Protein AF-A0A450VV17-F1 (afdb_monomer)

Sequence (158 aa):
FLKRAMFRQQNTSMAIGKQFHSVALGYGPKQAHKLACHRRQTKNSARITPKRWNFIEQLLGEDWSPEQISLWLEEQNRPAVSHEWIYQYILRDKRHGGNLHTHLRCQKKRKKRYGAHERRGQLPNSVSIEERPAIVACHERLGDWELDTIIGSRPLSR

Structure (mmCIF, N/CA/C/O backbone):
data_AF-A0A450VV17-F1
#
_entry.id   AF-A0A450VV17-F1
#
loop_
_atom_site.group_PDB
_atom_site.id
_atom_site.type_symbol
_atom_site.label_atom_id
_atom_site.label_alt_id
_atom_site.label_comp_id
_atom_site.label_asym_id
_atom_site.label_entity_id
_atom_site.label_seq_id
_atom_site.pdbx_PDB_ins_code
_atom_site.Cartn_x
_atom_site.Cartn_y
_atom_site.Cartn_z
_atom_site.occupancy
_atom_site.B_iso_or_equiv
_atom_site.auth_seq_id
_atom_site.auth_comp_id
_atom_site.auth_asym_id
_atom_site.auth_atom_id
_atom_site.pdbx_PDB_model_num
ATOM 1 N N . PHE A 1 1 ? 45.626 14.841 45.784 1.00 33.41 1 PHE A N 1
ATOM 2 C CA . PHE A 1 1 ? 45.394 13.774 46.781 1.00 33.41 1 PHE A CA 1
ATOM 3 C C . PHE A 1 1 ? 44.040 13.132 46.470 1.00 33.41 1 PHE A C 1
ATOM 5 O O . PHE A 1 1 ? 43.044 13.823 46.572 1.00 33.41 1 PHE A O 1
ATOM 12 N N . LEU A 1 2 ? 44.036 12.035 45.695 1.00 34.59 2 LEU A N 1
ATOM 13 C CA . LEU A 1 2 ? 43.635 10.666 46.103 1.00 34.59 2 LEU A CA 1
ATOM 14 C C . LEU A 1 2 ? 42.116 10.527 46.355 1.00 34.59 2 LEU A C 1
ATOM 16 O O . LEU A 1 2 ? 41.573 11.274 47.143 1.00 34.59 2 LEU A O 1
ATOM 20 N N . LYS A 1 3 ? 41.361 9.564 45.822 1.00 35.00 3 LYS A N 1
ATOM 21 C CA . LYS A 1 3 ? 41.581 8.485 44.851 1.00 35.00 3 LYS A CA 1
ATOM 22 C C .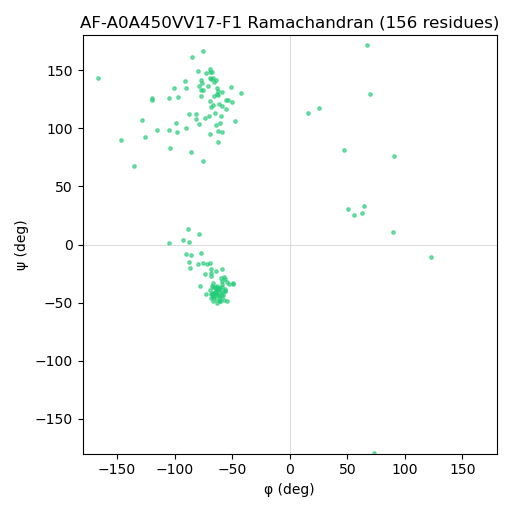 LYS A 1 3 ? 40.182 7.976 44.462 1.00 35.00 3 LYS A C 1
ATOM 24 O O . LYS A 1 3 ? 39.293 7.885 45.301 1.00 35.00 3 LYS A O 1
ATOM 29 N N . ARG A 1 4 ? 40.025 7.611 43.193 1.00 39.72 4 ARG A N 1
ATOM 30 C CA . ARG A 1 4 ? 38.878 6.900 42.617 1.00 39.72 4 ARG A CA 1
ATOM 31 C C . ARG A 1 4 ? 38.808 5.478 43.212 1.00 39.72 4 ARG A C 1
ATOM 33 O O . ARG A 1 4 ? 39.806 4.767 43.143 1.00 39.72 4 ARG A O 1
ATOM 40 N N . ALA A 1 5 ? 37.660 5.062 43.750 1.00 41.75 5 ALA A N 1
ATOM 41 C CA . ALA A 1 5 ? 37.342 3.677 44.132 1.00 41.75 5 ALA A CA 1
ATOM 42 C C . ALA A 1 5 ? 35.993 3.334 43.468 1.00 41.75 5 ALA A C 1
ATOM 44 O O . ALA A 1 5 ? 35.011 4.021 43.704 1.00 41.75 5 ALA A O 1
ATOM 45 N N . MET A 1 6 ? 35.918 2.501 42.425 1.00 37.69 6 MET A N 1
ATOM 46 C CA . MET A 1 6 ? 35.972 1.031 42.449 1.00 37.69 6 MET A CA 1
ATOM 47 C C . MET A 1 6 ? 35.066 0.421 43.524 1.00 37.69 6 MET A C 1
ATOM 49 O O . MET A 1 6 ? 35.552 -0.014 44.563 1.00 37.69 6 MET A O 1
ATOM 53 N N . PHE A 1 7 ? 33.767 0.305 43.227 1.00 38.19 7 PHE A N 1
ATOM 54 C CA . P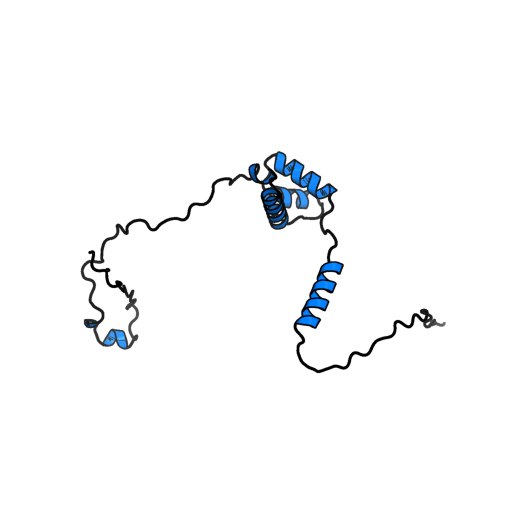HE A 1 7 ? 32.975 -0.785 43.786 1.00 38.19 7 PHE A CA 1
ATOM 55 C C . PHE A 1 7 ? 32.389 -1.656 42.678 1.00 38.19 7 PHE A C 1
ATOM 57 O O . PHE A 1 7 ? 31.767 -1.207 41.717 1.00 38.19 7 PHE A O 1
ATOM 64 N N . ARG A 1 8 ? 32.736 -2.924 42.830 1.00 33.75 8 ARG A N 1
ATOM 65 C CA . ARG A 1 8 ? 32.591 -4.065 41.950 1.00 33.75 8 ARG A CA 1
ATOM 66 C C . ARG A 1 8 ? 31.246 -4.724 42.261 1.00 33.75 8 ARG A C 1
ATOM 68 O O . ARG A 1 8 ? 30.920 -4.919 43.421 1.00 33.75 8 ARG A O 1
ATOM 75 N N . GLN A 1 9 ? 30.524 -5.054 41.193 1.00 39.44 9 GLN A N 1
ATOM 76 C CA . GLN A 1 9 ? 29.578 -6.163 41.024 1.00 39.44 9 GLN A CA 1
ATOM 77 C C . GLN A 1 9 ? 28.892 -6.731 42.278 1.00 39.44 9 GLN A C 1
ATOM 79 O O . GLN A 1 9 ? 29.539 -7.432 43.045 1.00 39.44 9 GLN A O 1
ATOM 84 N N . GLN A 1 10 ? 27.560 -6.616 42.337 1.00 38.78 10 GLN A N 1
ATOM 85 C CA . GLN A 1 10 ? 26.672 -7.703 42.775 1.00 38.78 10 GLN A CA 1
ATOM 86 C C . GLN A 1 10 ? 25.348 -7.620 41.996 1.00 38.78 10 GLN A C 1
ATOM 88 O O . GLN A 1 10 ? 24.413 -6.959 42.427 1.00 38.78 10 GLN A O 1
ATOM 93 N N . ASN A 1 11 ? 25.271 -8.288 40.839 1.00 36.62 11 ASN A N 1
ATOM 94 C CA . ASN A 1 11 ? 23.988 -8.616 40.211 1.00 36.62 11 ASN A CA 1
ATOM 95 C C . ASN A 1 11 ? 23.716 -10.105 40.438 1.00 36.62 11 ASN A C 1
ATOM 97 O O . ASN A 1 11 ? 24.299 -10.970 39.787 1.00 36.62 11 ASN A O 1
ATOM 101 N N . THR A 1 12 ? 22.900 -10.338 41.464 1.00 43.69 12 THR A N 1
ATOM 102 C CA . THR A 1 12 ? 21.876 -11.381 41.607 1.00 43.69 12 THR A CA 1
ATOM 103 C C . THR A 1 12 ? 21.930 -12.558 40.627 1.00 43.69 12 THR A C 1
ATOM 105 O O . THR A 1 12 ? 21.624 -12.471 39.438 1.00 43.69 12 THR A O 1
ATOM 108 N N . SER A 1 13 ? 22.237 -13.720 41.196 1.00 36.78 13 SER A N 1
ATOM 109 C CA . SER A 1 13 ? 22.074 -15.038 40.605 1.00 36.78 13 SER A CA 1
ATOM 110 C C . SER A 1 13 ? 20.604 -15.323 40.270 1.00 36.78 13 SER A C 1
ATOM 112 O O . SER A 1 13 ? 19.815 -15.673 41.145 1.00 36.78 13 SER A O 1
ATOM 114 N N . MET A 1 14 ? 20.244 -15.264 38.992 1.00 33.50 14 MET A N 1
ATOM 115 C CA . MET A 1 14 ? 19.187 -16.110 38.439 1.00 33.50 14 MET A CA 1
ATOM 116 C C . MET A 1 14 ? 19.828 -17.030 37.409 1.00 33.50 14 MET A C 1
ATOM 118 O O . MET A 1 14 ? 20.107 -16.652 36.271 1.00 33.50 14 MET A O 1
ATOM 122 N N . ALA A 1 15 ? 20.102 -18.252 37.857 1.00 41.47 15 ALA A N 1
ATOM 123 C CA . ALA A 1 15 ? 20.462 -19.372 37.014 1.00 41.47 15 ALA A CA 1
ATOM 124 C C . ALA A 1 15 ? 19.289 -19.691 36.072 1.00 41.47 15 ALA A C 1
ATOM 126 O O . ALA A 1 15 ? 18.430 -20.513 36.373 1.00 41.47 15 ALA A O 1
ATOM 127 N N . ILE A 1 16 ? 19.247 -19.040 34.910 1.00 41.59 16 ILE A N 1
ATOM 128 C CA . ILE A 1 16 ? 18.525 -19.578 33.761 1.00 41.59 16 ILE A CA 1
ATOM 129 C C . ILE A 1 16 ? 19.454 -20.634 33.182 1.00 41.59 16 ILE A C 1
ATOM 131 O O . ILE A 1 16 ? 20.479 -20.305 32.581 1.00 41.59 16 ILE A O 1
ATOM 135 N N . GLY A 1 17 ? 19.125 -21.902 33.437 1.00 35.34 17 GLY A N 1
ATOM 136 C CA . GLY A 1 17 ? 19.816 -23.050 32.871 1.00 35.34 17 GLY A CA 1
ATOM 137 C C . GLY A 1 17 ? 20.000 -22.854 31.371 1.00 35.34 17 GLY A C 1
ATOM 138 O O . GLY A 1 17 ? 19.054 -22.942 30.590 1.00 35.34 17 GLY A O 1
ATOM 139 N N . LYS A 1 18 ? 21.235 -22.555 30.964 1.00 43.75 18 LYS A N 1
ATOM 140 C CA . LYS A 1 18 ? 21.633 -22.594 29.565 1.00 43.75 18 LYS A CA 1
ATOM 141 C C . LYS A 1 18 ? 21.641 -24.064 29.177 1.00 43.75 18 LYS A C 1
ATOM 143 O O . LYS A 1 18 ? 22.613 -24.767 29.432 1.00 43.75 18 LYS A O 1
ATOM 148 N N . GLN A 1 19 ? 20.544 -24.542 28.599 1.00 43.84 19 GLN A N 1
ATOM 149 C CA . GLN A 1 19 ? 20.567 -25.793 27.854 1.00 43.84 19 GLN A CA 1
ATOM 150 C C . GLN A 1 19 ? 21.531 -25.592 26.683 1.00 43.84 19 GLN A C 1
ATOM 152 O O . GLN A 1 19 ? 21.174 -24.993 25.667 1.00 43.84 19 GLN A O 1
ATOM 157 N N . PHE A 1 20 ? 22.767 -26.055 26.855 1.00 38.06 20 PHE A N 1
ATOM 158 C CA . PHE A 1 20 ? 23.728 -26.222 25.778 1.00 38.06 20 PHE A CA 1
ATOM 159 C C . PHE A 1 20 ? 23.117 -27.188 24.760 1.00 38.06 20 PHE A C 1
ATOM 161 O O . PHE A 1 20 ? 23.148 -28.400 24.939 1.00 38.06 20 PHE A O 1
ATOM 168 N N . HIS A 1 21 ? 22.506 -26.642 23.713 1.00 47.81 21 HIS A N 1
ATOM 169 C CA . HIS A 1 21 ? 22.139 -27.426 22.547 1.00 47.81 21 HIS A CA 1
ATOM 170 C C . HIS A 1 21 ? 23.401 -27.544 21.702 1.00 47.81 21 HIS A C 1
ATOM 172 O O . HIS A 1 21 ? 23.924 -26.544 21.205 1.00 47.81 21 HIS A O 1
ATOM 178 N N . SER A 1 22 ? 23.914 -28.767 21.632 1.00 46.66 22 SER A N 1
ATOM 179 C CA . SER A 1 22 ? 25.016 -29.183 20.779 1.00 46.66 22 SER A CA 1
ATOM 180 C C . SER A 1 22 ? 24.886 -28.584 19.378 1.00 46.66 22 SER A C 1
ATOM 182 O O . SER A 1 22 ? 23.835 -28.630 18.737 1.00 46.66 22 SER A O 1
ATOM 184 N N . VAL A 1 23 ? 25.972 -27.987 18.900 1.00 51.53 23 VAL A N 1
ATOM 185 C CA . VAL A 1 23 ? 26.063 -27.502 17.526 1.00 51.53 23 VAL A CA 1
ATOM 186 C C . VAL A 1 23 ? 26.295 -28.704 16.600 1.00 51.53 23 VAL A C 1
ATOM 188 O O . VAL A 1 23 ? 27.082 -29.585 16.930 1.00 51.53 23 VAL A O 1
ATOM 191 N N . ALA A 1 24 ? 25.652 -28.659 15.426 1.00 52.88 24 ALA A N 1
ATOM 192 C CA . ALA A 1 24 ? 25.951 -29.395 14.188 1.00 52.88 24 ALA A CA 1
ATOM 193 C C . ALA A 1 24 ? 25.285 -30.769 13.948 1.00 52.88 24 ALA A C 1
ATOM 195 O O . ALA A 1 24 ? 25.944 -31.800 13.919 1.00 52.88 24 ALA A O 1
ATOM 196 N N . LEU A 1 25 ? 23.999 -30.749 13.571 1.00 58.28 25 LEU A N 1
ATOM 197 C CA . LEU A 1 25 ? 23.419 -31.720 12.626 1.00 58.28 25 LEU A CA 1
ATOM 198 C C . LEU A 1 25 ? 22.534 -30.979 11.603 1.00 58.28 25 LEU A C 1
ATOM 200 O O . LEU A 1 25 ? 21.315 -31.099 11.606 1.00 58.28 25 LEU A O 1
ATOM 204 N N . GLY A 1 26 ? 23.157 -30.165 10.745 1.00 72.56 26 GLY A N 1
ATOM 205 C CA . GLY A 1 26 ? 22.517 -29.579 9.558 1.00 72.56 26 GLY A CA 1
ATOM 206 C C . GLY A 1 26 ? 21.395 -28.551 9.796 1.00 72.56 26 GLY A C 1
ATOM 207 O O . GLY A 1 26 ? 20.936 -28.299 10.910 1.00 72.56 26 GLY A O 1
ATOM 208 N N . TYR A 1 27 ? 20.955 -27.907 8.710 1.00 81.06 27 TYR A N 1
ATOM 209 C CA . TYR A 1 27 ? 19.802 -27.004 8.729 1.00 81.06 27 TYR A CA 1
ATOM 210 C C . TYR A 1 27 ? 18.510 -27.809 8.926 1.00 81.06 27 TYR A C 1
ATOM 212 O O . TYR A 1 27 ? 18.076 -28.536 8.036 1.00 81.06 27 TYR A O 1
ATOM 220 N N . GLY A 1 28 ? 17.879 -27.659 10.092 1.00 84.44 28 GLY A N 1
ATOM 221 C CA . GLY A 1 28 ? 16.577 -28.250 10.393 1.00 84.44 28 GLY A CA 1
ATOM 222 C C . GLY A 1 28 ? 15.425 -27.306 10.022 1.00 84.44 28 GLY A C 1
ATOM 223 O O . GLY A 1 28 ? 15.102 -26.428 10.831 1.00 84.44 28 GLY A O 1
ATOM 224 N N . PRO A 1 29 ? 14.732 -27.478 8.877 1.00 87.62 29 PRO A N 1
ATOM 225 C CA . PRO A 1 29 ? 13.693 -26.544 8.426 1.00 87.62 29 PRO A CA 1
ATOM 226 C C . PRO A 1 29 ? 12.549 -26.400 9.437 1.00 87.62 29 PRO A C 1
ATOM 228 O O . PRO A 1 29 ? 12.056 -25.299 9.671 1.00 87.62 29 PRO A O 1
ATOM 231 N N . LYS A 1 30 ? 12.167 -27.492 10.114 1.00 90.25 30 LYS A N 1
ATOM 232 C CA . LYS A 1 30 ? 11.106 -27.485 11.136 1.00 90.25 30 LYS A CA 1
ATOM 233 C C . LYS A 1 30 ? 11.493 -26.664 12.372 1.00 90.25 30 LYS A C 1
ATOM 235 O O . LYS A 1 30 ? 10.668 -25.916 12.892 1.00 90.25 30 LYS A O 1
ATOM 240 N N . GLN A 1 31 ? 12.736 -26.785 12.842 1.00 89.44 31 GLN A N 1
ATOM 241 C CA . GLN A 1 31 ? 13.224 -26.049 14.012 1.00 89.44 31 GLN A CA 1
ATOM 242 C C . GLN A 1 31 ? 13.441 -24.571 13.672 1.00 89.44 31 GLN A C 1
ATOM 244 O O . GLN A 1 31 ? 12.988 -23.699 14.414 1.00 89.44 31 GLN A O 1
ATOM 249 N N . ALA A 1 32 ? 14.026 -24.287 12.505 1.00 88.38 32 ALA A N 1
ATOM 250 C CA . ALA A 1 32 ? 14.170 -22.933 11.983 1.00 88.38 32 ALA A CA 1
ATOM 251 C C . ALA A 1 32 ? 12.806 -22.237 11.827 1.00 88.38 32 ALA A C 1
ATOM 253 O O . ALA A 1 32 ? 12.655 -21.089 12.249 1.00 88.38 32 ALA A O 1
ATOM 254 N N . HIS A 1 33 ? 11.798 -22.943 11.301 1.00 92.62 33 HIS A N 1
ATOM 255 C CA . HIS A 1 33 ? 10.433 -22.434 11.173 1.00 92.62 33 HIS A CA 1
ATOM 256 C C . HIS A 1 33 ? 9.791 -22.151 12.538 1.00 92.62 33 HIS A C 1
ATOM 258 O O . HIS A 1 33 ? 9.276 -21.054 12.742 1.00 92.62 33 HIS A O 1
ATOM 264 N N . LYS A 1 34 ? 9.887 -23.074 13.507 1.00 91.19 34 LYS A N 1
ATOM 265 C CA . LYS A 1 34 ? 9.386 -22.856 14.879 1.00 91.19 34 LYS A CA 1
ATOM 266 C C . LYS A 1 34 ? 10.012 -21.619 15.529 1.00 91.19 34 LYS A C 1
ATOM 268 O O . LYS A 1 34 ? 9.291 -20.764 16.040 1.00 91.19 34 LYS A O 1
ATOM 273 N N . LEU A 1 35 ? 11.337 -21.478 15.452 1.00 89.38 35 LEU A N 1
ATOM 274 C CA . LEU A 1 35 ? 12.059 -20.313 15.976 1.00 89.38 35 LEU A CA 1
ATOM 275 C C . LEU A 1 35 ? 11.689 -19.018 15.236 1.00 89.38 35 LEU A C 1
ATOM 277 O O . LEU A 1 35 ? 11.622 -17.949 15.842 1.00 89.38 35 LEU A O 1
ATOM 281 N N . ALA A 1 36 ? 11.449 -19.079 13.924 1.00 88.25 36 ALA A N 1
ATOM 282 C CA . ALA A 1 36 ? 10.980 -17.936 13.144 1.00 88.25 36 ALA A CA 1
ATOM 283 C C . ALA A 1 36 ? 9.547 -17.522 13.524 1.00 88.25 36 ALA A C 1
ATOM 285 O O . ALA A 1 36 ? 9.291 -16.331 13.694 1.00 88.25 36 ALA A O 1
ATOM 286 N N . CYS A 1 37 ? 8.630 -18.476 13.711 1.00 89.88 37 CYS A N 1
ATOM 287 C CA . CYS A 1 37 ? 7.270 -18.205 14.178 1.00 89.88 37 CYS A CA 1
ATOM 288 C C . CYS A 1 37 ? 7.260 -17.621 15.591 1.00 89.88 37 CYS A C 1
ATOM 290 O O . CYS A 1 37 ? 6.567 -16.635 15.827 1.00 89.88 37 CYS A O 1
ATOM 292 N N . HIS A 1 38 ? 8.081 -18.153 16.499 1.00 87.31 38 HIS A N 1
ATOM 293 C CA . HIS A 1 38 ? 8.218 -17.605 17.847 1.00 87.31 38 HIS A CA 1
ATOM 294 C C . HIS A 1 38 ? 8.727 -16.153 17.818 1.00 87.31 38 HIS A C 1
ATOM 296 O O . HIS A 1 38 ? 8.094 -15.265 18.382 1.00 87.31 38 HIS A O 1
ATOM 302 N N . ARG A 1 39 ? 9.793 -15.871 17.050 1.00 84.06 39 ARG A N 1
ATOM 303 C CA . ARG A 1 39 ? 10.288 -14.496 16.827 1.00 84.06 39 ARG A CA 1
ATOM 304 C C . ARG A 1 39 ? 9.243 -13.574 16.192 1.00 84.06 39 ARG A C 1
ATOM 306 O O . ARG A 1 39 ? 9.228 -12.380 16.469 1.00 84.06 39 ARG A O 1
ATOM 313 N N . ARG A 1 40 ? 8.377 -14.098 15.319 1.00 81.00 40 ARG A N 1
ATOM 314 C CA . ARG A 1 40 ? 7.289 -13.326 14.700 1.00 81.00 40 ARG A CA 1
ATOM 315 C C . ARG A 1 40 ? 6.228 -12.933 15.727 1.00 81.00 40 ARG A C 1
ATOM 317 O O . ARG A 1 40 ? 5.776 -11.795 15.702 1.00 81.00 40 ARG A O 1
ATOM 324 N N . GLN A 1 41 ? 5.854 -13.849 16.617 1.00 76.81 41 GLN A N 1
ATOM 325 C CA . GLN A 1 41 ? 4.859 -13.597 17.662 1.00 76.81 41 GLN A CA 1
ATOM 326 C C . GLN A 1 41 ? 5.345 -12.540 18.660 1.00 76.81 41 GLN A C 1
ATOM 328 O O . GLN A 1 41 ? 4.593 -11.630 18.993 1.00 76.81 41 GLN A O 1
ATOM 333 N N . THR A 1 42 ? 6.615 -12.593 19.066 1.00 71.38 42 THR A N 1
ATOM 334 C CA . THR A 1 42 ? 7.190 -11.639 20.033 1.00 71.38 42 THR A CA 1
ATOM 335 C C . THR A 1 42 ? 7.476 -10.254 19.446 1.00 71.38 42 THR A C 1
ATOM 337 O O . THR A 1 42 ? 7.645 -9.293 20.191 1.00 71.38 42 THR A O 1
ATOM 340 N N . LYS A 1 43 ? 7.499 -10.117 18.114 1.00 67.75 43 LYS A N 1
ATOM 341 C CA . LYS A 1 43 ? 7.714 -8.838 17.413 1.00 67.75 43 LYS A CA 1
ATOM 342 C C . LYS A 1 43 ? 6.427 -8.023 17.218 1.00 67.75 43 LYS A C 1
ATOM 344 O O . LYS A 1 43 ? 6.504 -6.874 16.785 1.00 67.75 43 LYS A O 1
ATOM 349 N N . ASN A 1 44 ? 5.257 -8.590 17.517 1.00 57.25 44 ASN A N 1
ATOM 350 C CA . ASN A 1 44 ? 3.962 -7.927 17.350 1.00 57.25 44 ASN A CA 1
ATOM 351 C C . ASN A 1 44 ? 3.716 -6.878 18.447 1.00 57.25 44 ASN A C 1
ATOM 353 O O . ASN A 1 44 ? 2.869 -7.042 19.316 1.00 57.25 44 ASN A O 1
ATOM 357 N N . SER A 1 45 ? 4.438 -5.764 18.372 1.00 61.09 45 SER A N 1
ATOM 358 C CA . SER A 1 45 ? 3.962 -4.503 18.930 1.00 61.09 45 SER A CA 1
ATOM 359 C C . SER A 1 45 ? 3.343 -3.693 17.796 1.00 61.09 45 SER A C 1
ATOM 361 O O . SER A 1 45 ? 3.963 -3.502 16.743 1.00 61.09 45 SER A O 1
ATOM 363 N N . ALA A 1 46 ? 2.100 -3.249 17.984 1.00 64.69 46 ALA A N 1
ATOM 364 C CA . ALA A 1 46 ? 1.448 -2.348 17.048 1.00 64.69 46 ALA A CA 1
ATOM 365 C C . ALA A 1 46 ? 2.224 -1.022 17.029 1.00 64.69 46 ALA A C 1
ATOM 367 O O . ALA A 1 46 ? 2.102 -0.199 17.931 1.00 64.69 46 ALA A O 1
ATOM 368 N N . ARG A 1 47 ? 3.037 -0.815 15.983 1.00 73.19 47 ARG A N 1
ATOM 369 C CA . ARG A 1 47 ? 3.836 0.411 15.790 1.00 73.19 47 ARG A CA 1
ATOM 370 C C . ARG A 1 47 ? 2.989 1.685 15.711 1.00 73.19 47 ARG A C 1
ATOM 372 O O . ARG A 1 47 ? 3.515 2.776 15.907 1.00 73.19 47 ARG A O 1
ATOM 379 N N . ILE A 1 48 ? 1.703 1.555 15.396 1.00 82.81 48 ILE A N 1
ATOM 380 C CA . ILE A 1 48 ? 0.758 2.662 15.258 1.00 82.81 48 ILE A CA 1
ATOM 381 C C .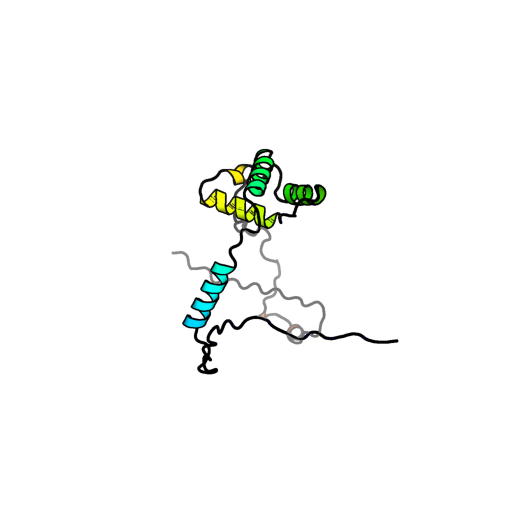 ILE A 1 48 ? -0.361 2.452 16.273 1.00 82.81 48 ILE A C 1
ATOM 383 O O . ILE A 1 48 ? -0.978 1.388 16.316 1.00 82.81 48 ILE A O 1
ATOM 387 N N . THR A 1 49 ? -0.601 3.469 17.097 1.00 87.88 49 THR A N 1
ATOM 388 C CA . THR A 1 49 ? -1.635 3.445 18.130 1.00 87.88 49 THR A CA 1
ATOM 389 C C . THR A 1 49 ? -3.038 3.546 17.513 1.00 87.88 49 THR A C 1
ATOM 391 O O . THR A 1 49 ? -3.209 4.247 16.515 1.00 87.88 49 THR A O 1
ATOM 394 N N . PRO A 1 50 ? -4.073 2.927 18.112 1.00 88.19 50 PRO A N 1
ATOM 395 C CA . PRO A 1 50 ? -5.450 3.011 17.606 1.00 88.19 50 PRO A CA 1
ATOM 396 C C . PRO A 1 50 ? -5.963 4.449 17.462 1.00 88.19 50 PRO A C 1
ATOM 398 O O . PRO A 1 50 ? -6.539 4.806 16.443 1.00 88.19 50 PRO A O 1
ATOM 401 N N . LYS A 1 51 ? -5.645 5.325 18.425 1.00 89.50 51 LYS A N 1
ATOM 402 C CA . LYS A 1 51 ? -5.999 6.756 18.374 1.00 89.50 51 LYS A CA 1
ATOM 403 C C . LYS A 1 51 ? -5.507 7.447 17.096 1.00 89.50 51 LYS A C 1
ATOM 405 O O . LYS A 1 51 ? -6.140 8.378 16.610 1.00 89.50 51 LYS A O 1
ATOM 410 N N . ARG A 1 52 ? -4.367 7.007 16.563 1.00 89.06 52 ARG A N 1
ATOM 411 C CA . ARG A 1 52 ? -3.781 7.559 15.342 1.00 89.06 52 ARG A CA 1
ATOM 412 C C . ARG A 1 52 ? -4.481 7.043 14.093 1.00 89.06 52 ARG A C 1
ATOM 414 O O . ARG A 1 52 ? -4.652 7.819 13.164 1.00 89.06 52 ARG A O 1
ATOM 421 N N . TRP A 1 53 ? -4.923 5.786 14.098 1.00 91.38 53 TRP A N 1
ATOM 422 C CA . TRP A 1 53 ? -5.771 5.259 13.031 1.00 91.38 53 TRP A CA 1
ATOM 423 C C . TRP A 1 53 ? -7.095 6.008 12.943 1.00 91.38 53 TRP A C 1
ATOM 425 O O . TRP A 1 53 ? -7.431 6.449 11.854 1.00 91.38 53 TRP A O 1
ATOM 435 N N . ASN A 1 54 ? -7.748 6.290 14.073 1.00 92.31 54 ASN A N 1
ATOM 436 C CA . ASN A 1 54 ? -8.990 7.072 14.078 1.00 92.31 54 ASN A CA 1
ATOM 437 C C . ASN A 1 54 ? -8.812 8.446 13.409 1.00 92.31 54 ASN A C 1
ATOM 439 O O . ASN A 1 54 ? -9.671 8.894 12.663 1.00 92.31 54 ASN A O 1
ATOM 443 N N . PHE A 1 55 ? -7.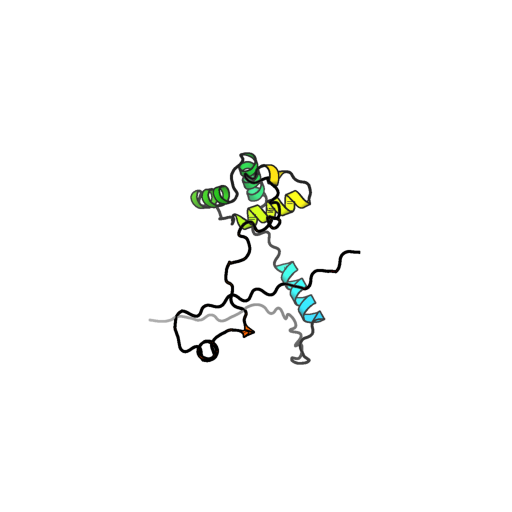680 9.112 13.653 1.00 91.94 55 PHE A N 1
ATOM 444 C CA . PHE A 1 55 ? -7.391 10.403 13.030 1.00 91.94 55 PHE A CA 1
ATOM 445 C C . PHE A 1 55 ? -7.130 10.280 11.517 1.00 91.94 55 PHE A C 1
ATOM 447 O O . PHE A 1 55 ? -7.580 11.111 10.736 1.00 91.94 55 PHE A O 1
ATOM 454 N N . ILE A 1 56 ? -6.428 9.225 11.090 1.00 93.25 56 ILE A N 1
ATOM 455 C CA . ILE A 1 56 ? -6.211 8.936 9.664 1.00 93.25 56 ILE A CA 1
ATOM 456 C C . ILE A 1 56 ? -7.541 8.626 8.970 1.00 93.25 56 ILE A C 1
ATOM 458 O O . ILE A 1 56 ? -7.758 9.095 7.862 1.00 93.25 56 ILE A O 1
ATOM 462 N N . GLU A 1 57 ? -8.437 7.878 9.612 1.00 94.50 57 GLU A N 1
ATOM 463 C CA . GLU A 1 57 ? -9.776 7.587 9.087 1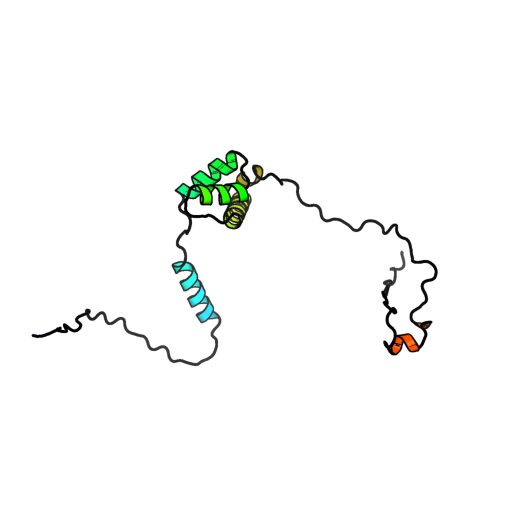.00 94.50 57 GLU A CA 1
ATOM 464 C C . GLU A 1 57 ? -10.627 8.848 8.935 1.00 94.50 57 GLU A C 1
ATOM 466 O O . GLU A 1 57 ? -11.308 8.987 7.923 1.00 94.50 57 GLU A O 1
ATOM 471 N N . GLN A 1 58 ? -10.544 9.790 9.881 1.00 94.31 58 GLN A N 1
ATOM 472 C CA . GLN A 1 58 ? -11.204 11.094 9.760 1.00 94.31 58 GLN A CA 1
ATOM 473 C C . GLN A 1 58 ? -10.703 11.867 8.534 1.00 94.31 58 GLN A C 1
ATOM 475 O O . GLN A 1 58 ? -11.514 12.301 7.724 1.00 94.31 58 GLN A O 1
ATOM 480 N N . LEU A 1 59 ? -9.381 11.964 8.351 1.00 93.81 59 LEU A N 1
ATOM 481 C CA . LEU A 1 59 ? -8.799 12.634 7.183 1.00 93.81 59 LEU A CA 1
ATOM 482 C C . LEU A 1 59 ? -9.134 11.925 5.865 1.00 93.81 59 LEU A C 1
ATOM 484 O O . LEU A 1 59 ? -9.391 12.577 4.858 1.00 93.81 59 LEU A O 1
ATOM 488 N N . LEU A 1 60 ? -9.160 10.590 5.859 1.00 94.69 60 LEU A N 1
ATOM 489 C CA . LEU A 1 60 ? -9.617 9.830 4.696 1.00 94.69 60 LEU A CA 1
ATOM 490 C C . LEU A 1 60 ? -11.087 10.131 4.387 1.00 94.69 60 LEU A C 1
ATOM 492 O O . LEU A 1 60 ? -11.427 10.259 3.221 1.00 94.69 60 LEU A O 1
ATOM 496 N N . GLY A 1 61 ? -11.942 10.289 5.401 1.00 93.69 61 GLY A N 1
ATOM 497 C CA . GLY A 1 61 ? -13.344 10.682 5.223 1.00 93.69 61 GLY A CA 1
ATOM 498 C C . GLY A 1 61 ? -13.535 12.084 4.632 1.00 93.69 61 GLY A C 1
ATOM 499 O O . GLY A 1 61 ? -14.564 12.347 4.018 1.00 93.69 61 GLY A O 1
ATOM 500 N N . GLU A 1 62 ? -12.536 12.957 4.769 1.00 94.31 62 GLU A N 1
ATOM 501 C CA . GLU A 1 62 ? -12.456 14.278 4.127 1.00 94.31 62 GLU A CA 1
ATOM 502 C C . GLU A 1 62 ? -11.802 14.228 2.726 1.00 94.31 62 GLU A C 1
ATOM 504 O O . GLU A 1 62 ? -11.415 15.259 2.179 1.00 94.31 62 GLU A O 1
ATOM 509 N N . ASP A 1 63 ? -11.649 13.034 2.143 1.00 93.50 63 ASP A N 1
ATOM 510 C CA . ASP A 1 63 ? -11.068 12.783 0.816 1.00 93.50 63 ASP A CA 1
ATOM 511 C C . ASP A 1 63 ? -9.584 13.187 0.664 1.00 93.50 63 ASP A C 1
ATOM 513 O O . ASP A 1 63 ? -9.094 13.441 -0.444 1.00 93.50 63 ASP A O 1
ATOM 517 N N . TRP A 1 64 ? -8.819 13.191 1.761 1.00 94.38 64 TRP A N 1
ATOM 518 C CA . TRP A 1 64 ? -7.368 13.389 1.700 1.00 94.38 64 TRP A CA 1
ATOM 519 C C . TRP A 1 64 ? -6.657 12.164 1.103 1.00 94.38 64 TRP A C 1
ATOM 521 O O . TRP A 1 64 ? -6.907 11.018 1.487 1.00 94.38 64 TRP A O 1
ATOM 531 N N . SER A 1 65 ? -5.689 12.390 0.206 1.00 94.19 65 SER A N 1
ATOM 532 C CA . SER A 1 65 ? -4.811 11.321 -0.294 1.00 94.19 65 SER A CA 1
ATOM 533 C C . SER A 1 65 ? -3.915 10.785 0.832 1.00 94.19 65 SER A C 1
ATOM 535 O O . SER A 1 65 ? -3.379 11.577 1.612 1.00 94.19 65 SER A O 1
ATOM 537 N N . PRO A 1 66 ? -3.628 9.471 0.881 1.00 95.19 66 PRO A N 1
ATOM 538 C CA . PRO A 1 66 ? -2.624 8.900 1.779 1.00 95.19 66 PRO A CA 1
ATOM 539 C C . PRO A 1 66 ? -1.263 9.613 1.757 1.00 95.19 66 PRO A C 1
ATOM 541 O O . PRO A 1 66 ? -0.612 9.709 2.799 1.00 95.19 66 PRO A O 1
ATOM 544 N N . GLU A 1 67 ? -0.833 10.146 0.606 1.00 94.81 67 GLU A N 1
ATOM 545 C CA . GLU A 1 67 ? 0.388 10.964 0.530 1.00 94.81 67 GLU A CA 1
ATOM 546 C C . GLU A 1 67 ? 0.239 12.292 1.282 1.00 94.81 67 GLU A C 1
ATOM 548 O O . GLU A 1 67 ? 1.135 12.674 2.031 1.00 94.81 67 GLU A O 1
ATOM 553 N N . GLN A 1 68 ? -0.905 12.967 1.136 1.00 94.56 68 GLN A N 1
ATOM 554 C CA . GLN A 1 68 ? -1.187 14.230 1.825 1.00 94.56 68 GLN A CA 1
ATOM 555 C C . GLN A 1 68 ? -1.261 14.023 3.337 1.00 94.56 68 GLN A C 1
ATOM 557 O O . GLN A 1 68 ? -0.698 14.812 4.084 1.00 94.56 68 GLN A O 1
ATOM 562 N N . ILE A 1 69 ? -1.885 12.933 3.790 1.00 93.75 69 ILE A N 1
ATOM 563 C CA . ILE A 1 69 ? -1.945 12.581 5.215 1.00 93.75 69 ILE A CA 1
ATOM 564 C C . ILE A 1 69 ? -0.534 12.342 5.768 1.00 93.75 69 ILE A C 1
ATOM 566 O O . ILE A 1 69 ? -0.210 12.808 6.859 1.00 93.75 69 ILE A O 1
ATOM 570 N N . SER A 1 70 ? 0.319 11.631 5.023 1.00 93.50 70 SER A N 1
ATOM 571 C CA . SER A 1 70 ? 1.712 11.383 5.418 1.00 93.50 70 SER A CA 1
ATOM 572 C C . SER A 1 70 ? 2.498 12.687 5.572 1.00 93.50 70 SER A C 1
ATOM 574 O O . SER A 1 70 ? 3.178 12.853 6.582 1.00 93.50 70 SER A O 1
ATOM 576 N N . LEU A 1 71 ? 2.390 13.596 4.598 1.00 93.75 71 LEU A N 1
ATOM 577 C CA . LEU A 1 71 ? 3.070 14.895 4.612 1.00 93.75 71 LEU A CA 1
ATOM 578 C C . LEU A 1 71 ? 2.542 15.796 5.732 1.00 93.75 71 LEU A C 1
ATOM 580 O O . LEU A 1 71 ? 3.316 16.348 6.505 1.00 93.75 71 LEU A O 1
ATOM 584 N N . TRP A 1 72 ? 1.222 15.869 5.892 1.00 93.75 72 TRP A N 1
ATOM 585 C CA . TRP A 1 72 ? 0.593 16.649 6.954 1.00 93.75 72 TRP A CA 1
ATOM 586 C C . TRP A 1 72 ? 1.024 16.165 8.345 1.00 93.75 72 TRP A C 1
ATOM 588 O O . TRP A 1 72 ? 1.305 16.965 9.233 1.00 93.75 72 TRP A O 1
ATOM 598 N N . LEU A 1 73 ? 1.131 14.847 8.557 1.00 91.12 73 LEU A N 1
ATOM 599 C CA . LEU A 1 73 ? 1.607 14.299 9.831 1.00 91.12 73 LEU A CA 1
ATOM 600 C C . LEU A 1 73 ? 3.057 14.694 10.139 1.00 91.12 73 LEU A C 1
ATOM 602 O O . LEU A 1 73 ? 3.382 14.911 11.308 1.00 91.12 73 LEU A O 1
ATOM 606 N N . GLU A 1 74 ? 3.901 14.772 9.111 1.00 89.81 74 GLU A N 1
ATOM 607 C CA . GLU A 1 74 ? 5.292 15.212 9.219 1.00 89.81 74 GLU A CA 1
ATOM 608 C C . GLU A 1 74 ? 5.376 16.704 9.571 1.00 89.81 74 GLU A C 1
ATOM 610 O O . GLU A 1 74 ? 6.065 17.066 10.525 1.00 89.81 74 GLU A O 1
ATOM 615 N N . GLU A 1 75 ? 4.591 17.553 8.902 1.00 91.00 75 GLU A N 1
ATOM 616 C CA . GLU A 1 75 ? 4.510 18.994 9.187 1.00 91.00 75 GLU A CA 1
ATOM 617 C C . GLU A 1 75 ? 4.033 19.294 10.614 1.00 91.00 75 GLU A C 1
ATOM 619 O O . GLU A 1 75 ? 4.540 20.199 11.275 1.00 91.00 75 GLU A O 1
ATOM 624 N N . GLN A 1 76 ? 3.086 18.507 11.132 1.00 88.50 76 GLN A N 1
ATOM 625 C CA . GLN A 1 76 ? 2.566 18.662 12.496 1.00 88.50 76 GLN A CA 1
ATOM 626 C C . GLN A 1 76 ? 3.493 18.081 13.579 1.00 88.50 76 GLN A C 1
ATOM 628 O O . GLN A 1 76 ? 3.081 17.956 14.737 1.00 88.50 76 GLN A O 1
ATOM 633 N N . ASN A 1 77 ? 4.718 17.682 13.213 1.00 83.38 77 ASN A N 1
ATOM 634 C CA . ASN A 1 77 ? 5.714 17.056 14.085 1.00 83.38 77 ASN A CA 1
ATOM 635 C C . ASN A 1 77 ? 5.151 15.856 14.873 1.00 83.38 77 ASN A C 1
ATOM 637 O O . ASN A 1 77 ? 5.538 15.565 16.010 1.00 83.38 77 ASN A O 1
ATOM 641 N N . ARG A 1 78 ? 4.173 15.167 14.277 1.00 81.00 78 ARG A N 1
ATOM 642 C CA . ARG A 1 78 ? 3.637 13.918 14.808 1.00 81.00 78 ARG A CA 1
ATOM 643 C C . ARG A 1 78 ? 4.524 12.786 14.313 1.00 81.00 78 ARG A C 1
ATOM 645 O O . ARG A 1 78 ? 5.248 12.945 13.333 1.00 81.00 78 ARG A O 1
ATOM 652 N N . PRO A 1 79 ? 4.477 11.603 14.948 1.00 80.81 79 PRO A N 1
ATOM 653 C CA . PRO A 1 79 ? 5.146 10.453 14.371 1.00 80.81 79 PRO A CA 1
ATOM 654 C C . PRO A 1 79 ? 4.695 10.317 12.906 1.00 80.81 79 PRO A C 1
ATOM 656 O O . PRO A 1 79 ? 3.501 10.454 12.615 1.00 80.81 79 PRO A O 1
ATOM 659 N N . ALA A 1 80 ? 5.625 10.066 11.986 1.00 80.00 80 ALA A N 1
ATOM 660 C CA . ALA A 1 80 ? 5.312 9.913 10.567 1.00 80.00 80 ALA A CA 1
ATOM 661 C C . ALA A 1 80 ? 4.694 8.526 10.306 1.00 80.00 80 ALA A C 1
ATOM 663 O O . ALA A 1 80 ? 5.146 7.519 10.868 1.00 80.00 80 ALA A O 1
ATOM 664 N N . VAL A 1 81 ? 3.589 8.456 9.552 1.00 89.19 81 VAL A N 1
ATOM 665 C CA . VAL A 1 81 ? 3.083 7.188 8.987 1.00 89.19 81 VAL A CA 1
ATOM 666 C C . VAL A 1 81 ? 3.437 7.218 7.516 1.00 89.19 81 VAL A C 1
ATOM 668 O O . VAL A 1 81 ? 3.052 8.153 6.831 1.00 89.19 81 VAL A O 1
ATOM 671 N N . SER A 1 82 ? 4.118 6.188 7.020 1.00 91.19 82 SER A N 1
ATOM 672 C CA . SER A 1 82 ? 4.322 6.055 5.579 1.00 91.19 82 SER A CA 1
ATOM 673 C C . SER A 1 82 ? 2.974 5.902 4.870 1.00 91.19 82 SER A C 1
ATOM 675 O O . SER A 1 82 ? 2.169 5.052 5.251 1.00 91.19 82 SER A O 1
ATOM 677 N N . HIS A 1 83 ? 2.753 6.668 3.806 1.00 93.31 83 HIS A N 1
ATOM 678 C CA . HIS A 1 83 ? 1.585 6.538 2.929 1.00 93.31 83 HIS A CA 1
ATOM 679 C C . HIS A 1 83 ? 1.329 5.084 2.477 1.00 93.31 83 HIS A C 1
ATOM 681 O O . HIS A 1 83 ? 0.179 4.663 2.403 1.00 93.31 83 HIS A O 1
ATOM 687 N N . GLU A 1 84 ? 2.374 4.268 2.290 1.00 95.56 84 GLU A N 1
ATOM 688 C CA . GLU A 1 84 ? 2.249 2.836 1.974 1.00 95.56 84 GLU A CA 1
ATOM 689 C C . GLU A 1 84 ? 1.535 2.042 3.082 1.00 95.56 84 GLU A C 1
ATOM 691 O O . GLU A 1 84 ? 0.720 1.163 2.808 1.00 95.56 84 GLU A O 1
ATOM 696 N N . TRP A 1 85 ? 1.778 2.368 4.355 1.00 93.44 85 TRP A N 1
ATOM 697 C CA . TRP A 1 85 ? 1.070 1.730 5.471 1.00 93.44 85 TRP A CA 1
ATOM 698 C C . TRP A 1 85 ? -0.410 2.109 5.491 1.00 93.44 85 TRP A C 1
ATOM 700 O O . TRP A 1 85 ? -1.249 1.268 5.811 1.00 93.44 85 TRP A O 1
ATOM 710 N N . ILE A 1 86 ? -0.731 3.352 5.126 1.00 94.62 86 ILE A N 1
ATOM 711 C CA . ILE A 1 86 ? -2.114 3.814 4.981 1.00 94.62 86 ILE A CA 1
ATOM 712 C C . ILE A 1 86 ? -2.785 3.060 3.823 1.00 94.62 86 ILE A C 1
ATOM 714 O O . ILE A 1 86 ? -3.876 2.523 3.997 1.00 94.62 86 ILE A O 1
ATOM 718 N N . TYR A 1 87 ? -2.111 2.902 2.678 1.00 95.44 87 TYR A N 1
ATOM 719 C CA . TYR A 1 87 ? -2.621 2.086 1.569 1.00 95.44 87 TYR A CA 1
ATOM 720 C C . TYR A 1 87 ? -2.863 0.624 1.973 1.00 95.44 87 TYR A C 1
ATOM 722 O O . TYR A 1 87 ? -3.913 0.060 1.652 1.00 95.44 87 TYR A O 1
ATOM 730 N N . GLN A 1 88 ? -1.939 0.003 2.711 1.00 94.31 88 GLN A N 1
ATOM 731 C CA . GLN A 1 88 ? -2.112 -1.364 3.217 1.00 94.31 88 GLN A CA 1
ATOM 732 C C . GLN A 1 88 ? -3.293 -1.482 4.185 1.00 94.31 88 GLN A C 1
ATOM 734 O O . GLN A 1 88 ? -4.015 -2.482 4.147 1.00 94.31 88 GLN A O 1
ATOM 739 N N . TYR A 1 89 ? -3.507 -0.467 5.025 1.00 93.94 89 TYR A N 1
ATOM 740 C CA . TYR A 1 89 ? -4.653 -0.392 5.925 1.00 93.94 89 TYR A CA 1
ATOM 741 C C . TYR A 1 89 ? -5.972 -0.325 5.155 1.00 93.94 89 TYR A C 1
ATOM 743 O O . TYR A 1 89 ? -6.837 -1.173 5.360 1.00 93.94 89 TYR A O 1
ATOM 751 N N . ILE A 1 90 ? -6.078 0.586 4.186 1.00 94.38 90 ILE A N 1
ATOM 752 C CA . ILE A 1 90 ? -7.255 0.724 3.320 1.00 94.38 90 ILE A CA 1
ATOM 753 C C . ILE A 1 90 ? -7.528 -0.577 2.553 1.00 94.38 90 ILE A C 1
ATOM 755 O O . ILE A 1 90 ? -8.672 -1.011 2.421 1.00 94.38 90 ILE A O 1
ATOM 759 N N . LEU A 1 91 ? -6.483 -1.244 2.052 1.00 93.38 91 LEU A N 1
ATOM 760 C CA . LEU A 1 91 ? -6.637 -2.518 1.351 1.00 93.38 91 LEU A CA 1
ATOM 761 C C . LEU A 1 91 ? -7.119 -3.636 2.285 1.00 93.38 91 LEU A C 1
ATOM 763 O O . LEU A 1 91 ? -7.889 -4.496 1.856 1.00 93.38 91 LEU A O 1
ATOM 767 N N . ARG A 1 92 ? -6.666 -3.646 3.544 1.00 94.12 92 ARG A N 1
ATOM 768 C CA . ARG A 1 92 ? -7.145 -4.584 4.564 1.00 94.12 92 ARG A CA 1
ATOM 769 C C . ARG A 1 92 ? -8.609 -4.315 4.901 1.00 94.12 92 ARG A C 1
ATOM 771 O O . ARG A 1 92 ? -9.390 -5.258 4.853 1.00 94.12 92 ARG A O 1
ATOM 778 N N . ASP A 1 93 ? -8.976 -3.066 5.162 1.00 94.81 93 ASP A N 1
ATOM 779 C CA . ASP A 1 93 ? -10.358 -2.640 5.408 1.00 94.81 93 ASP A CA 1
ATOM 780 C C . ASP A 1 93 ? -11.290 -3.068 4.262 1.00 94.81 93 ASP A C 1
ATOM 782 O O . ASP A 1 93 ? -12.271 -3.781 4.466 1.00 94.81 93 ASP A O 1
ATOM 786 N N . LYS A 1 94 ? -10.883 -2.798 3.017 1.00 93.69 94 LYS A N 1
ATOM 787 C CA . LYS A 1 94 ? -11.601 -3.238 1.816 1.00 93.69 94 LYS A CA 1
ATOM 788 C C . LYS A 1 94 ? -11.819 -4.753 1.754 1.00 93.69 94 LYS A C 1
ATOM 790 O O . LYS A 1 94 ? -12.867 -5.200 1.297 1.00 93.69 94 LYS A O 1
ATOM 795 N N . ARG A 1 95 ? -10.845 -5.566 2.185 1.00 94.19 95 ARG A N 1
ATOM 796 C CA . ARG A 1 95 ? -10.996 -7.036 2.245 1.00 94.19 95 ARG A CA 1
ATOM 797 C C . ARG A 1 95 ? -11.994 -7.476 3.315 1.00 94.19 95 ARG A C 1
ATOM 799 O O . ARG A 1 95 ? -12.592 -8.533 3.159 1.00 94.19 95 ARG A O 1
ATOM 806 N N . HIS A 1 96 ? -12.166 -6.680 4.366 1.00 94.75 96 HIS A N 1
ATOM 807 C CA . HIS A 1 96 ? -13.163 -6.895 5.413 1.00 94.75 96 HIS A CA 1
ATOM 808 C C . HIS A 1 96 ? -14.533 -6.277 5.086 1.00 94.75 96 HIS A C 1
ATOM 810 O O . HIS A 1 96 ? -15.455 -6.414 5.881 1.00 94.75 96 HIS A O 1
ATOM 816 N N . GLY A 1 97 ? -14.691 -5.660 3.909 1.00 93.81 97 GLY A N 1
ATOM 817 C CA . GLY A 1 97 ? -15.949 -5.056 3.464 1.00 93.81 97 GLY A CA 1
ATOM 818 C C . GLY A 1 97 ? -16.126 -3.588 3.856 1.00 93.81 97 GLY A C 1
ATOM 819 O O . GLY A 1 97 ? -17.219 -3.058 3.688 1.00 93.81 97 GLY A O 1
ATOM 820 N N . GLY A 1 98 ? -15.078 -2.928 4.354 1.00 94.00 98 GLY A N 1
ATOM 821 C CA . GLY A 1 98 ? -15.122 -1.509 4.682 1.00 94.00 98 GLY A CA 1
ATOM 822 C C . GLY A 1 98 ? -15.070 -0.585 3.462 1.00 94.00 98 GLY A C 1
ATOM 823 O O . GLY A 1 98 ? -14.784 -0.983 2.320 1.00 94.00 98 GLY A O 1
ATOM 824 N N . ASN A 1 99 ? -15.386 0.683 3.708 1.00 94.25 99 ASN A N 1
ATOM 825 C CA . ASN A 1 99 ? -15.594 1.710 2.693 1.00 94.25 99 ASN A CA 1
ATOM 826 C C . ASN A 1 99 ? -14.436 2.710 2.581 1.00 94.25 99 ASN A C 1
ATOM 828 O O . ASN A 1 99 ? -14.490 3.558 1.702 1.00 94.25 99 ASN A O 1
ATOM 832 N N . LEU A 1 100 ? -13.345 2.598 3.348 1.00 93.75 100 LEU A N 1
ATOM 833 C CA . LEU A 1 100 ? -12.258 3.596 3.305 1.00 93.75 100 LEU A CA 1
ATOM 834 C C . LEU A 1 100 ? -11.668 3.789 1.899 1.00 93.75 100 LEU A C 1
ATOM 836 O O . LEU A 1 100 ? -11.220 4.867 1.520 1.00 93.75 100 LEU A O 1
ATOM 840 N N . HIS A 1 101 ? -11.701 2.738 1.083 1.00 92.62 101 HIS A N 1
ATOM 841 C CA . HIS A 1 101 ? -11.201 2.770 -0.286 1.00 92.62 101 HIS A CA 1
ATOM 842 C C . HIS A 1 101 ? -12.031 3.632 -1.253 1.00 92.62 101 HIS A C 1
ATOM 844 O O . HIS A 1 101 ? -11.540 3.922 -2.345 1.00 92.62 101 HIS A O 1
ATOM 850 N N . THR A 1 102 ? -13.268 4.011 -0.908 1.00 92.81 102 THR A N 1
ATOM 851 C CA . THR A 1 102 ? -14.105 4.874 -1.758 1.00 92.81 102 THR A CA 1
ATOM 852 C C . THR A 1 102 ? -13.633 6.321 -1.733 1.00 92.81 102 THR A C 1
ATOM 854 O O . THR A 1 102 ? -13.806 7.021 -2.720 1.00 92.81 102 THR A O 1
ATOM 857 N N . HIS A 1 103 ? -12.954 6.745 -0.672 1.00 93.00 103 HIS A N 1
ATOM 858 C CA . HIS A 1 103 ? -12.393 8.092 -0.553 1.00 93.00 103 HIS A CA 1
ATOM 859 C C . HIS A 1 103 ? -11.106 8.297 -1.369 1.00 93.00 103 HIS A C 1
ATOM 861 O O . HIS A 1 103 ? -10.595 9.403 -1.510 1.00 93.00 103 HIS A O 1
ATOM 867 N N . LEU A 1 104 ? -10.560 7.229 -1.965 1.00 91.38 104 LEU A N 1
ATOM 868 C CA . LEU A 1 104 ? -9.401 7.349 -2.843 1.00 91.38 104 LEU A CA 1
ATOM 869 C C . LEU A 1 104 ? -9.798 7.933 -4.203 1.00 91.38 104 LEU A C 1
ATOM 871 O O . LEU A 1 104 ? -10.693 7.430 -4.882 1.00 91.38 104 LEU A O 1
ATOM 875 N N . ARG A 1 105 ? -9.022 8.917 -4.670 1.00 88.50 105 ARG A N 1
ATOM 876 C CA . ARG A 1 105 ? -9.215 9.611 -5.958 1.00 88.50 105 ARG A CA 1
ATOM 877 C C . ARG A 1 105 ? -9.326 8.669 -7.166 1.00 88.50 105 ARG A C 1
ATOM 879 O O . ARG A 1 105 ? -10.049 8.943 -8.123 1.00 88.50 105 ARG A O 1
ATOM 886 N N . CYS A 1 106 ? -8.604 7.550 -7.142 1.00 83.69 106 CYS A N 1
ATOM 887 C CA . CYS A 1 106 ? -8.546 6.587 -8.241 1.00 83.69 106 CYS A CA 1
ATOM 888 C C . CYS A 1 106 ? -9.380 5.332 -7.947 1.00 83.69 106 CYS A C 1
ATOM 890 O O . CYS A 1 106 ? -8.850 4.292 -7.567 1.00 83.69 106 CYS A O 1
ATOM 892 N N . GLN A 1 107 ? -10.686 5.396 -8.206 1.00 81.94 107 GLN A N 1
ATOM 893 C CA . GLN A 1 107 ? -11.598 4.255 -8.014 1.00 81.94 107 GLN A CA 1
ATOM 894 C C . GLN A 1 107 ? -11.692 3.326 -9.238 1.00 81.94 107 GLN A C 1
ATOM 896 O O . GLN A 1 107 ? -12.208 2.206 -9.166 1.00 81.94 107 GLN A O 1
ATOM 901 N N . LYS A 1 108 ? -11.217 3.784 -10.402 1.00 82.69 108 LYS A N 1
ATOM 902 C CA . LYS A 1 108 ? -11.372 3.050 -11.661 1.00 82.69 108 LYS A CA 1
ATOM 903 C C . LYS A 1 108 ? -10.515 1.787 -11.653 1.00 82.69 108 LYS A C 1
ATOM 905 O O . LYS A 1 108 ? -9.291 1.847 -11.547 1.00 82.69 108 LYS A O 1
ATOM 910 N N . LYS A 1 109 ? -11.156 0.633 -11.870 1.00 80.62 109 LYS A N 1
ATOM 911 C CA . LYS A 1 109 ? -10.447 -0.622 -12.146 1.00 80.62 109 LYS A CA 1
ATOM 912 C C . LYS A 1 109 ? -9.589 -0.432 -13.395 1.00 80.62 109 LYS A C 1
ATOM 914 O O . LYS A 1 109 ? -10.111 -0.164 -14.480 1.00 80.62 109 LYS A O 1
ATOM 919 N N . ARG A 1 110 ? -8.271 -0.581 -13.250 1.00 81.19 110 ARG A N 1
ATOM 920 C CA . ARG A 1 110 ? -7.354 -0.551 -14.390 1.00 81.19 110 ARG A CA 1
ATOM 921 C C . ARG A 1 110 ? -7.668 -1.752 -15.279 1.00 81.19 110 ARG A C 1
ATOM 923 O O . ARG A 1 110 ? -7.490 -2.896 -14.872 1.00 81.19 110 ARG A O 1
ATOM 930 N N . LYS A 1 111 ? -8.173 -1.494 -16.484 1.00 81.81 111 LYS A N 1
ATOM 931 C CA . LYS A 1 111 ? -8.399 -2.542 -17.482 1.00 81.81 111 LYS A CA 1
ATOM 932 C C . LYS A 1 111 ? -7.060 -2.925 -18.105 1.00 81.81 111 LYS A C 1
ATOM 934 O O . LYS A 1 111 ? -6.237 -2.051 -18.393 1.00 81.81 111 LYS A O 1
ATOM 939 N N . LYS A 1 112 ? -6.849 -4.224 -18.329 1.00 81.69 112 LYS A N 1
ATOM 940 C CA . LYS A 1 112 ? -5.743 -4.695 -19.166 1.00 81.69 112 LYS A CA 1
ATOM 941 C C . LYS A 1 112 ? -5.920 -4.073 -20.553 1.00 81.69 112 LYS A C 1
ATOM 943 O O . LYS A 1 112 ? -7.022 -4.099 -21.100 1.00 81.69 112 LYS A O 1
ATOM 948 N N . ARG A 1 113 ? -4.858 -3.485 -21.105 1.00 80.81 113 ARG A N 1
ATOM 949 C CA . ARG A 1 113 ? -4.852 -3.097 -22.518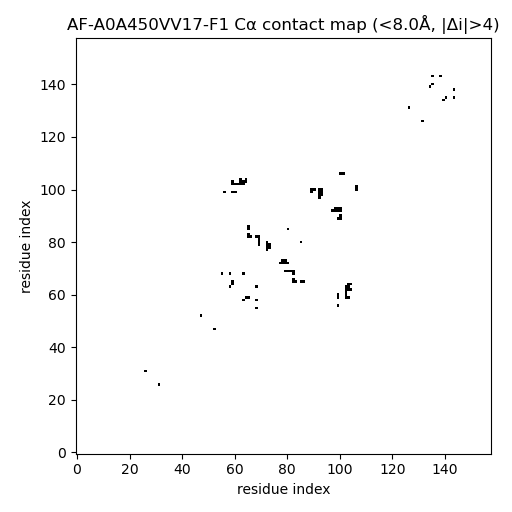 1.00 80.81 113 ARG A CA 1
ATOM 950 C C . ARG A 1 113 ? -4.705 -4.392 -23.310 1.00 80.81 113 ARG A C 1
ATOM 952 O O . ARG A 1 113 ? -3.665 -5.038 -23.222 1.00 80.81 113 ARG A O 1
ATOM 959 N N . TYR A 1 114 ? -5.767 -4.815 -23.984 1.00 81.31 114 TYR A N 1
ATOM 960 C CA . TYR A 1 114 ? -5.653 -5.867 -24.989 1.00 81.31 114 TYR A CA 1
ATOM 961 C C . TYR A 1 114 ? -4.876 -5.310 -26.185 1.00 81.31 114 TYR A C 1
ATOM 963 O O . TYR A 1 114 ? -4.927 -4.102 -26.433 1.00 81.31 114 TYR A O 1
ATOM 971 N N . GLY A 1 115 ? -4.123 -6.169 -26.877 1.00 70.94 115 GLY A N 1
ATOM 972 C CA . GLY A 1 115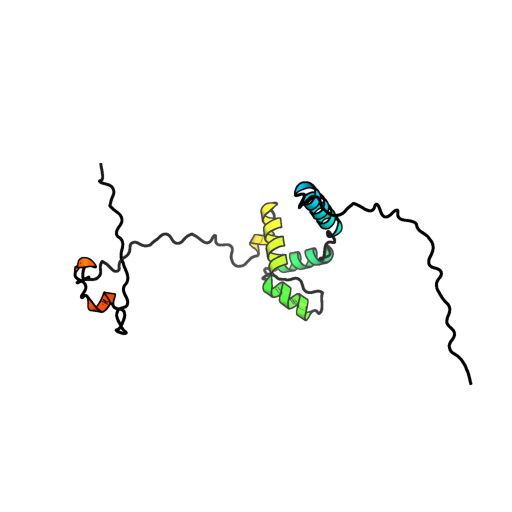 ? -3.407 -5.780 -28.089 1.00 70.94 115 GLY A CA 1
ATOM 973 C C . GLY A 1 115 ? -4.385 -5.155 -29.077 1.00 70.94 115 GLY A C 1
ATOM 974 O O . GLY A 1 115 ? -5.422 -5.743 -29.384 1.00 70.94 115 GLY A O 1
ATOM 975 N N . ALA A 1 116 ? -4.097 -3.934 -29.518 1.00 70.38 116 ALA A N 1
ATOM 976 C CA . ALA A 1 116 ? -4.784 -3.382 -30.672 1.00 70.38 116 ALA A CA 1
ATOM 977 C C . ALA A 1 116 ? -4.357 -4.192 -31.903 1.00 70.38 116 ALA A C 1
ATOM 979 O O . ALA A 1 116 ? -3.226 -4.673 -31.950 1.00 70.38 116 ALA A O 1
ATOM 980 N N . HIS A 1 117 ? -5.241 -4.336 -32.893 1.00 70.56 117 HIS A N 1
ATOM 981 C CA . HIS A 1 117 ? -4.815 -4.849 -34.194 1.00 70.56 117 HIS A CA 1
ATOM 982 C C . HIS A 1 117 ? -3.675 -3.960 -34.704 1.00 70.56 117 HIS A C 1
ATOM 984 O O . HIS A 1 117 ? -3.834 -2.736 -34.755 1.00 70.56 117 HIS A O 1
ATOM 990 N N . GLU A 1 118 ? -2.527 -4.567 -35.011 1.00 72.38 118 GLU A N 1
ATOM 991 C CA . GLU A 1 118 ? -1.349 -3.867 -35.521 1.00 72.38 118 GLU A CA 1
ATOM 992 C C . GLU A 1 118 ? -1.733 -3.180 -36.839 1.00 72.38 118 GLU A C 1
ATOM 994 O O . GLU A 1 118 ? -2.020 -3.840 -37.834 1.00 72.38 118 GLU A O 1
ATOM 999 N N . ARG A 1 119 ? -1.800 -1.843 -36.841 1.00 76.50 119 ARG A N 1
ATOM 1000 C CA . ARG A 1 119 ? -2.193 -1.058 -38.029 1.00 76.50 119 ARG A CA 1
ATOM 1001 C C . ARG A 1 119 ? -1.012 -0.671 -38.912 1.00 76.50 119 ARG A C 1
ATOM 1003 O O . ARG A 1 119 ? -1.222 -0.097 -39.972 1.00 76.50 119 ARG A O 1
ATOM 1010 N N . ARG A 1 120 ? 0.217 -0.925 -38.454 1.00 78.25 120 ARG A N 1
ATOM 1011 C CA . ARG A 1 120 ? 1.443 -0.486 -39.134 1.00 78.25 120 ARG A CA 1
ATOM 1012 C C . ARG A 1 120 ? 1.719 -1.261 -40.424 1.00 78.25 120 ARG A C 1
ATOM 1014 O O . ARG A 1 120 ? 2.475 -0.769 -41.249 1.00 78.25 120 ARG A O 1
ATOM 1021 N N . GLY A 1 121 ? 1.077 -2.418 -40.611 1.00 75.38 121 GLY A N 1
ATOM 1022 C CA . GLY A 1 121 ? 1.348 -3.311 -41.737 1.00 75.38 121 GLY A CA 1
ATOM 1023 C C . GLY A 1 121 ? 2.686 -4.041 -41.590 1.00 75.38 121 GLY A C 1
ATOM 1024 O O . GLY A 1 121 ? 3.381 -3.892 -40.586 1.00 75.38 121 GLY A O 1
ATOM 1025 N N . GLN A 1 122 ? 3.019 -4.866 -42.581 1.00 75.19 122 GLN A N 1
ATOM 1026 C CA . GLN A 1 122 ? 4.355 -5.454 -42.715 1.00 75.19 122 GLN A CA 1
ATOM 1027 C C . GLN A 1 122 ? 5.305 -4.426 -43.343 1.00 75.19 122 GLN A C 1
ATOM 1029 O O . GLN A 1 122 ? 4.866 -3.590 -44.135 1.00 75.19 122 GLN A O 1
ATOM 1034 N N . LEU A 1 123 ? 6.592 -4.478 -42.992 1.00 74.62 123 LEU A N 1
ATOM 1035 C CA . LEU A 1 123 ? 7.599 -3.600 -43.584 1.00 74.62 123 LEU A CA 1
ATOM 1036 C C . LEU A 1 123 ? 7.772 -3.964 -45.072 1.00 74.62 123 LEU A C 1
ATOM 1038 O O . LEU A 1 123 ? 8.118 -5.109 -45.365 1.00 74.62 123 LEU A O 1
ATOM 1042 N N . PRO A 1 124 ? 7.531 -3.040 -46.020 1.00 72.88 124 PRO A N 1
ATOM 1043 C CA . PRO A 1 124 ? 7.781 -3.319 -47.427 1.00 72.88 124 PRO A CA 1
ATOM 1044 C C . PRO A 1 124 ? 9.285 -3.516 -47.658 1.00 72.88 124 PRO A C 1
ATOM 1046 O O . PRO A 1 124 ? 10.098 -2.779 -47.104 1.00 72.88 124 PRO A O 1
ATOM 1049 N N . ASN A 1 125 ? 9.638 -4.490 -48.500 1.00 76.31 125 ASN A N 1
ATOM 1050 C CA . ASN A 1 125 ? 11.019 -4.863 -48.840 1.00 76.31 125 ASN A CA 1
ATOM 1051 C C . ASN A 1 125 ? 11.845 -5.424 -47.667 1.00 76.31 125 ASN A C 1
ATOM 1053 O O . ASN A 1 125 ? 13.057 -5.219 -47.615 1.00 76.31 125 ASN A O 1
ATOM 1057 N N . SER A 1 126 ? 11.215 -6.136 -46.725 1.00 76.12 126 SER A N 1
ATOM 1058 C CA . SER A 1 126 ? 11.963 -6.936 -45.751 1.00 76.12 126 SER A CA 1
ATOM 1059 C C . SER A 1 126 ? 12.769 -8.017 -46.478 1.00 76.12 126 SER A C 1
ATOM 1061 O O . SER A 1 126 ? 12.184 -8.852 -47.169 1.00 76.12 126 SER A O 1
ATOM 1063 N N . VAL A 1 127 ? 14.088 -7.997 -46.312 1.00 76.19 127 VAL A N 1
ATOM 1064 C CA . VAL A 1 127 ? 14.994 -9.025 -46.838 1.00 76.19 127 VAL A CA 1
ATOM 1065 C C . VAL A 1 127 ? 14.941 -10.236 -45.913 1.00 76.19 127 VAL A C 1
ATOM 1067 O O . VAL A 1 127 ? 14.918 -10.077 -44.690 1.00 76.19 127 VAL A O 1
ATOM 1070 N N . SER A 1 128 ? 14.880 -11.439 -46.483 1.00 79.94 128 SER A N 1
ATOM 1071 C CA . SER A 1 128 ? 14.864 -12.655 -45.672 1.00 79.94 128 SER A CA 1
ATOM 1072 C C . SER A 1 128 ? 16.215 -12.874 -44.991 1.00 79.94 128 SER A C 1
ATOM 1074 O O . SER A 1 128 ? 17.257 -12.501 -45.533 1.00 79.94 128 SER A O 1
ATOM 1076 N N . ILE A 1 129 ? 16.226 -13.529 -43.826 1.00 77.94 129 ILE A N 1
ATOM 1077 C CA . ILE A 1 129 ? 17.474 -13.820 -43.099 1.00 77.94 129 ILE A CA 1
ATOM 1078 C C . ILE A 1 129 ? 18.424 -14.663 -43.967 1.00 77.94 129 ILE A C 1
ATOM 1080 O O . ILE A 1 129 ? 19.642 -14.516 -43.863 1.00 77.94 129 ILE A O 1
ATOM 1084 N N . GLU A 1 130 ? 17.893 -15.515 -44.851 1.00 81.38 130 GLU A N 1
ATOM 1085 C CA . GLU A 1 130 ? 18.697 -16.329 -45.769 1.00 81.38 130 GLU A CA 1
ATOM 1086 C C . GLU A 1 130 ? 19.411 -15.506 -46.853 1.00 81.38 130 GLU A C 1
ATOM 1088 O O . GLU A 1 130 ? 20.441 -15.937 -47.364 1.00 81.38 130 GLU A O 1
ATOM 1093 N N . GLU A 1 131 ? 18.901 -14.322 -47.192 1.00 82.19 131 GLU A N 1
ATOM 1094 C CA . GLU A 1 131 ? 19.426 -13.468 -48.267 1.00 82.19 131 GLU A CA 1
ATOM 1095 C C . GLU A 1 131 ? 20.452 -12.438 -47.761 1.00 82.19 131 GLU A C 1
ATOM 1097 O O . GLU A 1 131 ? 20.940 -11.600 -48.525 1.00 82.19 131 GLU A O 1
ATOM 1102 N N . ARG A 1 132 ? 20.808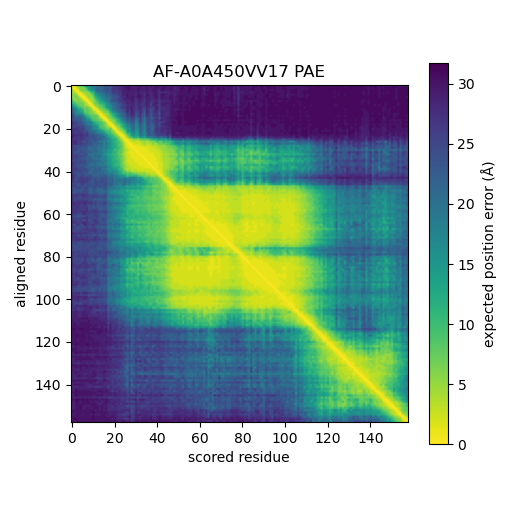 -12.482 -46.470 1.00 82.38 132 ARG A N 1
ATOM 1103 C CA . ARG A 1 132 ? 21.717 -11.502 -45.866 1.00 82.38 132 ARG A CA 1
ATOM 1104 C C . ARG A 1 132 ? 23.155 -11.638 -46.392 1.00 82.38 132 ARG A C 1
ATOM 1106 O O . ARG A 1 132 ? 23.667 -12.751 -46.545 1.00 82.38 132 ARG A O 1
ATOM 1113 N N . PRO A 1 133 ? 23.871 -10.521 -46.596 1.00 84.50 133 PRO A N 1
ATOM 1114 C CA . PRO A 1 133 ? 25.268 -10.568 -46.998 1.00 84.50 133 PRO A CA 1
ATOM 1115 C C . PRO A 1 133 ? 26.153 -11.091 -45.857 1.00 84.50 133 PRO A C 1
ATOM 1117 O O . PRO A 1 133 ? 25.958 -10.755 -44.689 1.00 84.50 133 PRO A O 1
ATOM 1120 N N . ALA A 1 134 ? 27.179 -11.876 -46.201 1.00 84.06 134 ALA A N 1
ATOM 1121 C CA . ALA A 1 134 ? 28.052 -12.552 -45.233 1.00 84.06 134 ALA A CA 1
ATOM 1122 C C . ALA A 1 134 ? 28.744 -11.602 -44.236 1.00 84.06 134 ALA A C 1
ATOM 1124 O O . ALA A 1 134 ? 29.007 -11.990 -43.103 1.00 84.06 134 ALA A O 1
ATOM 1125 N N . ILE A 1 135 ? 28.982 -10.346 -44.628 1.00 82.06 135 ILE A N 1
ATOM 1126 C CA . ILE A 1 135 ? 29.598 -9.319 -43.775 1.00 82.06 135 ILE A CA 1
ATOM 1127 C C . ILE A 1 135 ? 28.797 -9.032 -42.495 1.00 82.06 135 ILE A C 1
ATOM 1129 O O . ILE A 1 135 ? 29.386 -8.705 -41.468 1.00 82.06 135 ILE A O 1
ATOM 1133 N N . VAL A 1 136 ? 27.471 -9.211 -42.526 1.00 80.94 136 VAL A N 1
ATOM 1134 C CA . VAL A 1 136 ? 26.602 -9.015 -41.353 1.00 80.94 136 VAL A CA 1
ATOM 1135 C C . VAL A 1 136 ? 26.897 -10.071 -40.286 1.00 80.94 136 VAL A C 1
ATOM 1137 O O . VAL A 1 136 ? 26.884 -9.762 -39.100 1.00 80.94 136 VAL A O 1
ATOM 1140 N N . ALA A 1 137 ? 27.269 -11.294 -40.687 1.00 80.31 137 ALA A N 1
ATOM 1141 C CA . ALA A 1 137 ? 27.661 -12.349 -39.751 1.00 80.31 137 ALA A CA 1
ATOM 1142 C C . ALA A 1 137 ? 28.994 -12.057 -39.039 1.00 80.31 137 ALA A C 1
ATOM 1144 O O . ALA A 1 137 ? 29.240 -12.606 -37.967 1.00 80.31 137 ALA A O 1
ATOM 1145 N N . CYS A 1 138 ? 29.834 -11.181 -39.598 1.00 84.50 138 CYS A N 1
ATOM 1146 C CA . CYS A 1 138 ? 31.099 -10.781 -38.984 1.00 84.50 138 CYS A CA 1
ATOM 1147 C C . CYS A 1 138 ? 30.924 -9.718 -37.883 1.00 84.50 138 CYS A C 1
ATOM 1149 O O . CYS A 1 138 ? 31.831 -9.544 -37.077 1.00 84.50 138 CYS A O 1
ATOM 1151 N N . HIS A 1 139 ? 29.777 -9.021 -37.814 1.00 79.06 139 HIS A N 1
ATOM 1152 C CA . HIS A 1 139 ? 29.488 -7.971 -36.817 1.00 79.06 139 HIS A CA 1
ATOM 1153 C C . HIS A 1 139 ? 30.525 -6.818 -36.778 1.00 79.06 139 HIS A C 1
ATOM 1155 O O . HIS A 1 139 ? 30.685 -6.145 -35.761 1.00 79.06 139 HIS A O 1
ATOM 1161 N N . GLU A 1 140 ? 31.238 -6.565 -37.879 1.00 82.69 140 GLU A N 1
ATOM 1162 C CA . GLU A 1 140 ? 32.326 -5.571 -37.936 1.00 82.69 140 GLU A CA 1
ATOM 1163 C C . GLU A 1 140 ? 31.841 -4.144 -38.252 1.00 82.69 140 GLU A C 1
ATOM 1165 O O . GLU A 1 140 ? 32.540 -3.167 -37.979 1.00 82.69 140 GLU A O 1
ATOM 1170 N N . ARG A 1 141 ? 30.639 -4.000 -38.825 1.00 82.12 141 ARG A N 1
ATOM 1171 C CA . ARG A 1 141 ? 30.077 -2.717 -39.263 1.00 82.12 141 ARG A CA 1
ATOM 1172 C C . ARG A 1 141 ? 29.065 -2.173 -38.255 1.00 82.12 141 ARG A C 1
ATOM 1174 O O . ARG A 1 141 ? 28.162 -2.870 -37.805 1.00 82.12 141 ARG A O 1
ATOM 1181 N N . LEU A 1 142 ? 29.170 -0.880 -37.952 1.00 78.44 142 LEU A N 1
ATOM 1182 C CA . LEU A 1 142 ? 28.150 -0.152 -37.197 1.00 78.44 142 LEU A CA 1
ATOM 1183 C C . LEU A 1 142 ? 26.964 0.179 -38.113 1.00 78.44 142 LEU A C 1
ATOM 1185 O O . LEU A 1 142 ? 27.155 0.783 -39.166 1.00 78.44 142 LEU A O 1
ATOM 1189 N N . GLY A 1 143 ? 25.746 -0.175 -37.697 1.00 77.06 143 GLY A N 1
ATOM 1190 C CA . GLY A 1 143 ? 24.510 0.142 -38.428 1.00 77.06 143 GLY A CA 1
ATOM 1191 C C . GLY A 1 143 ? 23.654 -1.067 -38.808 1.00 77.06 143 GLY A C 1
ATOM 1192 O O . GLY A 1 143 ? 22.498 -0.877 -39.168 1.00 77.06 143 GLY A O 1
ATOM 1193 N N . ASP A 1 144 ? 24.171 -2.285 -38.649 1.00 76.19 144 ASP A N 1
ATOM 1194 C CA . ASP A 1 144 ? 23.424 -3.526 -38.872 1.00 76.19 144 ASP A CA 1
ATOM 1195 C C . ASP A 1 144 ? 22.652 -3.903 -37.591 1.00 76.19 144 ASP A C 1
ATOM 1197 O O . ASP A 1 144 ? 23.109 -4.690 -36.764 1.00 76.19 144 ASP A O 1
ATOM 1201 N N . TRP A 1 145 ? 21.509 -3.245 -37.368 1.00 70.69 145 TRP A N 1
ATOM 1202 C CA . TRP A 1 145 ? 20.593 -3.553 -36.264 1.00 70.69 145 TRP A CA 1
ATOM 1203 C C . TRP A 1 145 ? 19.446 -4.417 -36.786 1.00 70.69 145 TRP A C 1
ATOM 1205 O O . TRP A 1 145 ? 18.540 -3.910 -37.443 1.00 70.69 145 TRP A O 1
ATOM 1215 N N . GLU A 1 146 ? 19.477 -5.710 -36.474 1.00 65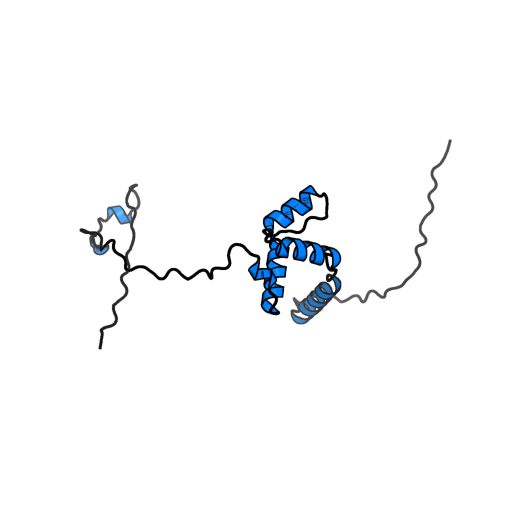.25 146 GLU A N 1
ATOM 1216 C CA . GLU A 1 146 ? 18.469 -6.669 -36.933 1.00 65.25 146 GLU A CA 1
ATOM 1217 C C . GLU A 1 146 ? 17.310 -6.802 -35.934 1.00 65.25 146 GLU A C 1
ATOM 1219 O O . GLU A 1 146 ? 17.506 -6.814 -34.713 1.00 65.25 146 GLU A O 1
ATOM 1224 N N . LEU A 1 147 ? 16.087 -6.924 -36.456 1.00 63.47 147 LEU A N 1
ATOM 1225 C CA . LEU A 1 147 ? 14.887 -7.220 -35.674 1.00 63.47 147 LEU A CA 1
ATOM 1226 C C . LEU A 1 147 ? 14.189 -8.448 -36.273 1.00 63.47 147 LEU A C 1
ATOM 1228 O O . LEU A 1 147 ? 13.365 -8.331 -37.180 1.00 63.47 147 LEU A O 1
ATOM 1232 N N . ASP A 1 148 ? 14.513 -9.632 -35.755 1.00 65.06 148 ASP A N 1
ATOM 1233 C CA . ASP A 1 148 ? 13.950 -10.885 -36.259 1.00 65.06 148 ASP A CA 1
ATOM 1234 C C . ASP A 1 148 ? 12.451 -10.981 -35.944 1.00 65.06 148 ASP A C 1
ATOM 1236 O O . ASP A 1 148 ? 12.025 -11.015 -34.785 1.00 65.06 148 ASP A O 1
ATOM 1240 N N . THR A 1 149 ? 11.627 -11.057 -36.990 1.00 65.50 149 THR A N 1
ATOM 1241 C CA . THR A 1 149 ? 10.187 -11.303 -36.851 1.00 65.50 149 THR A CA 1
ATOM 1242 C C . THR A 1 149 ? 9.896 -12.784 -37.070 1.00 65.50 149 THR A C 1
ATOM 1244 O O . THR A 1 149 ? 9.735 -13.241 -38.197 1.00 65.50 149 THR A O 1
ATOM 1247 N N . ILE A 1 150 ? 9.787 -13.547 -35.981 1.00 69.06 150 ILE A N 1
ATOM 1248 C CA . ILE A 1 150 ? 9.359 -14.951 -36.042 1.00 69.06 150 ILE A CA 1
ATOM 1249 C C . ILE A 1 150 ? 7.829 -14.993 -36.127 1.00 69.06 150 ILE A C 1
ATOM 1251 O O . ILE A 1 150 ? 7.127 -14.726 -35.149 1.00 69.06 150 ILE A O 1
ATOM 1255 N N . ILE A 1 151 ? 7.294 -15.347 -37.297 1.00 68.75 151 ILE A N 1
ATOM 1256 C CA . ILE A 1 151 ? 5.856 -15.574 -37.483 1.00 68.75 151 ILE A CA 1
ATOM 1257 C C . ILE A 1 151 ? 5.555 -17.035 -37.135 1.00 68.75 151 ILE A C 1
ATOM 1259 O O . ILE A 1 151 ? 5.978 -17.954 -37.831 1.00 68.75 151 ILE A O 1
ATOM 1263 N N . GLY A 1 152 ? 4.815 -17.262 -36.048 1.00 62.47 152 GLY A N 1
ATOM 1264 C CA . GLY A 1 152 ? 4.344 -18.601 -35.690 1.00 62.47 152 GLY A CA 1
ATOM 1265 C C . GLY A 1 152 ? 3.385 -19.167 -36.743 1.00 62.47 152 GLY A C 1
ATOM 1266 O O . GLY A 1 152 ? 2.546 -18.439 -37.278 1.00 62.47 152 GLY A O 1
ATOM 1267 N N . SER A 1 153 ? 3.491 -20.471 -37.020 1.00 63.75 153 SER A N 1
ATOM 1268 C CA . SER A 1 153 ? 2.595 -21.190 -37.937 1.00 63.75 153 SER A CA 1
ATOM 1269 C C . SER A 1 153 ? 1.129 -20.913 -37.589 1.00 63.75 153 SER A C 1
ATOM 1271 O O . SER A 1 153 ? 0.691 -21.188 -36.469 1.00 63.75 153 SER A O 1
ATOM 1273 N N . ARG A 1 154 ? 0.347 -20.393 -38.547 1.00 62.50 154 ARG A N 1
ATOM 1274 C CA . ARG A 1 154 ? -1.109 -20.280 -38.382 1.00 62.50 154 ARG A CA 1
ATOM 1275 C C . ARG A 1 154 ? -1.703 -21.689 -38.258 1.00 62.50 154 ARG A C 1
ATOM 1277 O O . ARG A 1 154 ? -1.345 -22.552 -39.060 1.00 62.50 154 ARG A O 1
ATOM 1284 N N . PRO A 1 155 ? -2.611 -21.948 -37.303 1.00 54.97 155 PRO A N 1
ATOM 1285 C CA . PRO A 1 155 ? -3.384 -23.179 -37.331 1.00 54.97 155 PRO A CA 1
ATOM 1286 C C . PRO A 1 155 ? -4.240 -23.182 -38.603 1.00 54.97 155 PRO A C 1
ATOM 1288 O O . PRO A 1 155 ? -4.921 -22.196 -38.892 1.00 54.97 155 PRO A O 1
ATOM 1291 N N . LEU A 1 156 ? -4.183 -24.276 -39.367 1.00 54.16 156 LEU A N 1
ATOM 1292 C CA . LEU A 1 156 ? -5.119 -24.536 -40.460 1.00 54.16 156 LEU A CA 1
ATOM 1293 C C . LEU A 1 156 ? -6.536 -24.471 -39.878 1.00 54.16 156 LEU A C 1
ATOM 1295 O O . LEU A 1 156 ? -6.877 -25.237 -38.974 1.00 54.16 156 LEU A O 1
ATOM 1299 N N . SER A 1 157 ? -7.334 -23.515 -40.345 1.00 58.84 157 SER A N 1
ATOM 1300 C CA . SER A 1 157 ? -8.753 -23.445 -40.008 1.00 58.84 157 SER A CA 1
ATOM 1301 C C . SER A 1 157 ? -9.451 -24.699 -40.539 1.00 58.84 157 SER A C 1
ATOM 1303 O O . SER A 1 157 ? -9.274 -25.032 -41.711 1.00 58.84 157 SER A O 1
ATOM 1305 N N . ARG A 1 158 ? -10.213 -25.380 -39.676 1.00 42.97 158 ARG A N 1
ATOM 1306 C CA . ARG A 1 158 ? -11.214 -26.375 -40.088 1.00 42.97 158 ARG A CA 1
ATOM 1307 C C . ARG A 1 158 ? -12.411 -25.697 -40.736 1.00 42.97 158 ARG A C 1
ATOM 1309 O O . ARG A 1 158 ? -12.740 -24.578 -40.283 1.00 42.97 158 ARG A O 1
#

InterPro domains:
  IPR051917 Transposase/Integrase Enzymes [PTHR10948] (21-154)
  IPR053392 Transposase IS30-like [NF033563] (25-154)

Radius of gyration: 33.25 Å; Cα contacts (8 Å, |Δi|>4): 56; chains: 1; bounding box: 61×51×96 Å

Mean predicted aligned error: 17.01 Å

Secondary structure (DSSP, 8-state):
----------------------S-S---HHHHHHHHHHHHHHT---SS-HHHHHHHHHHHHTT--HHHHHHHHHHTTSPP--HHHHHHHHHHHHHTT-SGGGGSS--S-----PPPP--S-PPTTPPPGGG--HHHHTT-STT--------PPPPPP-

Foldseek 3Di:
DDDDDDDDDDDDDDPPPPPPDDDDDDDDPVVVVVVVVVVVVVPPDPPDDPVRVVVVLVVLVVLDQLVRVQVVCVVVVHPGDRSVVVVVVVVVCVVVVHDSVVSHPDPDDDDPDDDDDPPPDDDPPDDDPVRDDPVVVVVPDPPPDDDDDDDDDDPDDD

pLDDT: mean 76.4, std 18.56, range [33.41, 95.56]

Solvent-accessible surface area (backbone atoms only — not comparable to full-atom values): 10837 Å² total; per-residue (Å²): 135,89,79,93,75,92,82,80,86,87,83,79,92,73,86,73,81,76,78,81,72,80,85,85,83,75,91,50,67,70,60,53,48,52,55,50,51,52,55,52,63,76,61,71,65,76,90,66,56,69,76,55,50,56,52,52,51,53,44,35,74,71,52,46,50,49,62,55,54,24,51,52,30,46,75,69,72,42,82,70,54,59,34,66,60,50,51,52,47,33,53,50,39,42,74,76,71,48,63,69,53,71,38,43,92,78,71,73,79,82,72,82,83,71,84,71,81,80,80,83,68,77,72,85,86,70,75,55,83,88,74,58,64,72,66,65,80,67,69,77,65,90,82,82,79,84,79,88,78,83,78,75,83,76,79,82,80,130

Organism: NCBI:txid2126337